Protein AF-A0A2W0APD6-F1 (afdb_monomer_lite)

pLDDT: mean 82.01, std 12.15, range [45.72, 97.19]

Structure (mmCIF, N/CA/C/O backbone):
data_AF-A0A2W0APD6-F1
#
_entry.id   AF-A0A2W0APD6-F1
#
loop_
_atom_site.group_PDB
_atom_site.id
_atom_site.type_symbol
_atom_site.label_atom_id
_atom_site.label_alt_id
_atom_site.label_comp_id
_atom_site.label_asym_id
_atom_site.label_entity_id
_atom_site.label_seq_id
_atom_site.pdbx_PDB_ins_code
_atom_site.Cartn_x
_atom_site.Cartn_y
_atom_site.Cartn_z
_atom_site.occupancy
_atom_site.B_iso_or_equiv
_atom_site.auth_seq_id
_atom_site.auth_comp_id
_atom_site.auth_asym_id
_atom_site.auth_atom_id
_atom_site.pdbx_PDB_model_num
ATOM 1 N N . PHE A 1 1 ? -23.152 -14.678 0.729 1.00 59.38 1 PHE A N 1
ATOM 2 C CA . PHE A 1 1 ? -22.778 -13.264 0.941 1.00 59.38 1 PHE A CA 1
ATOM 3 C C . PHE A 1 1 ? -21.322 -12.987 0.550 1.00 59.38 1 PHE A C 1
ATOM 5 O O . PHE A 1 1 ? -21.099 -12.217 -0.372 1.00 59.38 1 PHE A O 1
ATOM 12 N N . PHE A 1 2 ? -20.351 -13.708 1.124 1.00 63.94 2 PHE A N 1
ATOM 13 C CA . PHE A 1 2 ? -18.914 -13.594 0.811 1.00 63.94 2 PHE A CA 1
ATOM 14 C C . PHE A 1 2 ? -18.564 -13.634 -0.695 1.00 63.94 2 PHE A C 1
ATOM 16 O O . PHE A 1 2 ? -17.869 -12.752 -1.180 1.00 63.94 2 PHE A O 1
ATOM 23 N N . ARG A 1 3 ? -19.138 -14.571 -1.471 1.00 68.88 3 ARG A N 1
ATOM 24 C CA . ARG A 1 3 ? -18.939 -14.643 -2.939 1.00 68.88 3 ARG A CA 1
ATOM 25 C C . ARG A 1 3 ? -19.346 -13.361 -3.685 1.00 68.88 3 ARG A C 1
ATOM 27 O O . ARG A 1 3 ? -18.705 -13.019 -4.666 1.00 68.88 3 ARG A O 1
ATOM 34 N N . LYS A 1 4 ? -20.384 -12.646 -3.223 1.00 70.69 4 LYS A N 1
ATOM 35 C CA . LYS A 1 4 ? -20.839 -11.386 -3.843 1.00 70.69 4 LYS A CA 1
ATOM 36 C C . LYS A 1 4 ? -19.892 -10.227 -3.522 1.00 70.69 4 LYS A C 1
ATOM 38 O O . LYS A 1 4 ? -19.623 -9.421 -4.395 1.00 70.69 4 LYS A O 1
ATOM 43 N N . ILE A 1 5 ? -19.355 -10.185 -2.301 1.00 65.50 5 ILE A N 1
ATOM 44 C CA . ILE A 1 5 ? -18.350 -9.195 -1.884 1.00 65.50 5 ILE A CA 1
ATOM 45 C C . ILE A 1 5 ? -17.076 -9.357 -2.707 1.00 65.50 5 ILE A C 1
ATOM 47 O O . ILE A 1 5 ? -16.583 -8.381 -3.254 1.00 65.50 5 ILE A O 1
ATOM 51 N N . VAL A 1 6 ? -16.579 -10.592 -2.830 1.00 66.44 6 VAL A N 1
ATOM 52 C CA . VAL A 1 6 ? -15.399 -10.879 -3.654 1.00 66.44 6 VAL A CA 1
ATOM 53 C C . VAL A 1 6 ? -15.666 -10.479 -5.102 1.00 66.44 6 VAL A C 1
ATOM 55 O O . VAL A 1 6 ? -14.839 -9.801 -5.691 1.00 66.44 6 VAL A O 1
ATOM 58 N N . ALA A 1 7 ? -16.836 -10.815 -5.656 1.00 67.69 7 ALA A N 1
ATOM 59 C CA . ALA A 1 7 ? -17.190 -10.429 -7.020 1.00 67.69 7 ALA A CA 1
ATOM 60 C C . ALA A 1 7 ? -17.206 -8.903 -7.219 1.00 67.69 7 ALA A C 1
ATOM 62 O O . ALA A 1 7 ? -16.621 -8.431 -8.185 1.00 67.69 7 ALA A O 1
ATOM 63 N N . ILE A 1 8 ? -17.811 -8.138 -6.301 1.00 69.69 8 ILE A N 1
ATOM 64 C CA . ILE A 1 8 ? -17.872 -6.667 -6.374 1.00 69.69 8 ILE A CA 1
ATOM 65 C C . ILE A 1 8 ? -16.478 -6.050 -6.221 1.00 69.69 8 ILE A C 1
ATOM 67 O O . ILE A 1 8 ? -16.092 -5.237 -7.054 1.00 69.69 8 ILE A O 1
ATOM 71 N N . GLY A 1 9 ? -15.698 -6.500 -5.234 1.00 63.25 9 GLY A N 1
ATOM 72 C CA . GLY A 1 9 ? -14.322 -6.032 -5.027 1.00 63.25 9 GLY A CA 1
ATOM 73 C C . GLY A 1 9 ? -13.341 -6.458 -6.127 1.00 63.25 9 GLY A C 1
ATOM 74 O O . GLY A 1 9 ? -12.218 -5.981 -6.189 1.00 63.25 9 GLY A O 1
ATOM 75 N N . SER A 1 10 ? -13.751 -7.362 -7.024 1.00 66.38 10 SER A N 1
ATOM 76 C CA . SER A 1 10 ? -12.949 -7.766 -8.186 1.00 66.38 10 SER A CA 1
ATOM 77 C C . SER A 1 10 ? -13.263 -6.952 -9.442 1.00 66.38 10 SER A C 1
ATOM 79 O O . SER A 1 10 ? -12.532 -7.060 -10.426 1.00 66.38 10 SER A O 1
ATOM 81 N N . ILE A 1 11 ? -14.334 -6.145 -9.451 1.00 70.56 11 ILE A N 1
ATOM 82 C CA . ILE A 1 11 ? -14.745 -5.371 -10.637 1.00 70.56 11 ILE A CA 1
ATOM 83 C C . ILE A 1 11 ? -13.645 -4.381 -11.041 1.00 70.56 11 ILE A C 1
ATOM 85 O O . ILE A 1 11 ? -13.357 -4.237 -12.229 1.00 70.56 11 ILE A O 1
ATOM 89 N N . GLY A 1 12 ? -12.962 -3.774 -10.065 1.00 66.06 12 GLY A N 1
ATOM 90 C CA . GLY A 1 12 ? -11.827 -2.876 -10.305 1.00 66.06 12 GLY A CA 1
ATOM 91 C C . GLY A 1 12 ? -10.629 -3.543 -10.994 1.00 66.06 12 GLY A C 1
ATOM 92 O O . GLY A 1 12 ? -9.808 -2.858 -11.597 1.00 66.06 12 GLY A O 1
ATOM 93 N N . LEU A 1 13 ? -10.546 -4.878 -10.976 1.00 71.44 13 LEU A N 1
ATOM 94 C CA . LEU A 1 13 ? -9.465 -5.645 -11.605 1.00 71.44 13 LEU A CA 1
ATOM 95 C C . LEU A 1 13 ? -9.748 -5.977 -13.070 1.00 71.44 13 LEU A C 1
ATOM 97 O O . LEU A 1 13 ? -8.840 -6.411 -13.776 1.00 71.44 13 LEU A O 1
ATOM 101 N N . ILE A 1 14 ? -10.983 -5.790 -13.547 1.00 75.56 14 ILE A N 1
ATOM 102 C CA . ILE A 1 14 ? -11.373 -6.148 -14.917 1.00 75.56 14 ILE A CA 1
ATOM 103 C C . ILE A 1 14 ? -10.481 -5.455 -15.960 1.00 75.56 14 ILE A C 1
ATOM 105 O O . ILE A 1 14 ? -9.963 -6.160 -16.828 1.00 75.56 14 ILE A O 1
ATOM 109 N N . PRO A 1 15 ? -10.212 -4.133 -15.894 1.00 73.94 15 PRO A N 1
ATOM 110 C CA . PRO A 1 15 ? -9.332 -3.481 -16.863 1.00 73.94 15 PRO A CA 1
ATOM 111 C C . PRO A 1 15 ? -7.911 -4.054 -16.845 1.00 73.94 15 PRO A C 1
ATOM 113 O O . PRO A 1 15 ? -7.303 -4.228 -17.899 1.00 73.94 15 PRO A O 1
ATOM 116 N N . LEU A 1 16 ? -7.403 -4.398 -15.658 1.00 73.06 16 LEU A N 1
ATOM 117 C CA . LEU A 1 16 ? -6.073 -4.974 -15.480 1.00 73.06 16 LEU A CA 1
ATOM 118 C C . LEU A 1 16 ? -5.985 -6.385 -16.076 1.00 73.06 16 LEU A C 1
ATOM 120 O O . LEU A 1 16 ? -5.021 -6.703 -16.768 1.00 73.06 16 LEU A O 1
ATOM 124 N N . LEU A 1 17 ? -7.007 -7.214 -15.854 1.00 73.50 17 LEU A N 1
ATOM 125 C CA . LEU A 1 17 ? -7.100 -8.555 -16.431 1.00 73.50 17 LEU A CA 1
ATOM 126 C C . LEU A 1 17 ? -7.227 -8.497 -17.956 1.00 73.50 17 LEU A C 1
ATOM 128 O O . LEU A 1 17 ? -6.539 -9.234 -18.656 1.00 73.50 17 LEU A O 1
ATOM 132 N N . VAL A 1 18 ? -8.055 -7.590 -18.484 1.00 79.50 18 VAL A N 1
ATOM 133 C CA . VAL A 1 18 ? -8.178 -7.370 -19.934 1.00 79.50 18 VAL A CA 1
ATOM 134 C C . VAL A 1 18 ? -6.848 -6.912 -20.527 1.00 79.50 18 VAL A C 1
ATOM 136 O O . VAL A 1 18 ? -6.455 -7.407 -21.583 1.00 79.50 18 VAL A O 1
ATOM 139 N N . PHE A 1 19 ? -6.139 -6.005 -19.851 1.00 76.19 19 PHE A N 1
ATOM 140 C CA . PHE A 1 19 ? -4.814 -5.560 -20.269 1.00 76.19 19 PHE A CA 1
ATOM 141 C C . PHE A 1 19 ? -3.818 -6.722 -20.281 1.00 76.19 19 PHE A C 1
ATOM 143 O O . PHE A 1 19 ? -3.183 -6.958 -21.307 1.00 76.19 19 PHE A O 1
ATOM 150 N N . ALA A 1 20 ? -3.736 -7.499 -19.198 1.00 73.62 20 ALA A N 1
ATOM 151 C CA . ALA A 1 20 ? -2.853 -8.660 -19.105 1.00 73.62 20 ALA A CA 1
ATOM 152 C C . ALA A 1 20 ? -3.112 -9.667 -20.238 1.00 73.62 20 ALA A C 1
ATOM 154 O O . ALA A 1 20 ? -2.180 -10.075 -20.921 1.00 73.62 20 ALA A O 1
ATOM 155 N N . LEU A 1 21 ? -4.381 -9.986 -20.509 1.00 76.81 21 LEU A N 1
ATOM 156 C CA . LEU A 1 21 ? -4.775 -10.927 -21.564 1.00 76.81 21 LEU A CA 1
ATOM 157 C C . LEU A 1 21 ? -4.522 -10.408 -22.988 1.00 76.81 21 LEU A C 1
ATOM 159 O O . LEU A 1 21 ? -4.379 -11.209 -23.912 1.00 76.81 21 LEU A O 1
ATOM 163 N N . ARG A 1 22 ? -4.514 -9.085 -23.199 1.00 79.88 22 ARG A N 1
ATOM 164 C CA . ARG A 1 22 ? -4.320 -8.478 -24.529 1.00 79.88 22 ARG A CA 1
ATOM 165 C C . ARG A 1 22 ? -2.891 -8.029 -24.812 1.00 79.88 22 ARG A C 1
ATOM 167 O O . ARG A 1 22 ? -2.575 -7.779 -25.976 1.00 79.88 22 ARG A O 1
ATOM 174 N N . THR A 1 23 ? -2.049 -7.916 -23.790 1.00 73.81 23 THR A N 1
ATOM 175 C CA . THR A 1 23 ? -0.657 -7.489 -23.951 1.00 73.81 23 THR A CA 1
ATOM 176 C C . THR A 1 23 ? 0.111 -8.551 -24.736 1.00 73.81 23 THR A C 1
ATOM 178 O O . THR A 1 23 ? 0.194 -9.707 -24.322 1.00 73.81 23 THR A O 1
ATOM 181 N N . ARG A 1 24 ? 0.670 -8.167 -25.887 1.00 68.19 24 ARG A N 1
ATOM 182 C CA . ARG A 1 24 ? 1.538 -9.033 -26.702 1.00 68.19 24 ARG A CA 1
ATOM 183 C C . ARG A 1 24 ? 3.006 -8.800 -26.320 1.00 68.19 24 ARG A C 1
ATOM 185 O O . ARG A 1 24 ? 3.349 -7.722 -25.834 1.00 68.19 24 ARG A O 1
ATOM 192 N N . GLY A 1 25 ? 3.857 -9.811 -26.523 1.00 62.25 25 GLY A N 1
ATOM 193 C CA . GLY A 1 25 ? 5.293 -9.739 -26.204 1.00 62.25 25 GLY A CA 1
ATOM 194 C C . GLY A 1 25 ? 5.967 -8.501 -26.812 1.00 62.25 25 GLY A C 1
ATOM 195 O O . GLY A 1 25 ? 5.580 -8.074 -27.900 1.00 62.25 25 GLY A O 1
ATOM 196 N N . GLY A 1 26 ? 6.920 -7.896 -26.095 1.00 66.38 26 GLY A N 1
ATOM 197 C CA . GLY A 1 26 ? 7.585 -6.650 -26.497 1.00 66.38 26 GLY A CA 1
ATOM 198 C C . GLY A 1 26 ? 7.099 -5.395 -25.763 1.00 66.38 26 GLY A C 1
ATOM 199 O O . GLY A 1 26 ? 7.886 -4.499 -25.474 1.00 66.38 26 GLY A O 1
ATOM 200 N N . GLN A 1 27 ? 5.810 -5.307 -25.408 1.00 71.06 27 GLN A N 1
ATOM 201 C CA . GLN A 1 27 ? 5.236 -4.073 -24.830 1.00 71.06 27 GLN A CA 1
ATOM 202 C C . GLN A 1 27 ? 5.687 -3.774 -23.392 1.00 71.06 27 GLN A C 1
ATOM 204 O O . GLN A 1 27 ? 5.601 -2.630 -22.939 1.00 71.06 27 GLN A O 1
ATOM 209 N N . LEU A 1 28 ? 6.149 -4.793 -22.665 1.00 73.81 28 LEU A N 1
ATOM 210 C CA . LEU A 1 28 ? 6.582 -4.676 -21.273 1.00 73.81 28 LEU A CA 1
ATOM 211 C C . LEU A 1 28 ? 8.046 -5.093 -21.073 1.00 73.81 28 LEU A C 1
ATOM 213 O O . LEU A 1 28 ? 8.467 -5.276 -19.938 1.00 73.81 28 LEU A O 1
ATOM 217 N N . ASP A 1 29 ? 8.827 -5.216 -22.147 1.00 76.00 29 ASP A N 1
ATOM 218 C CA . ASP A 1 29 ? 10.225 -5.674 -22.072 1.00 76.00 29 ASP A CA 1
ATOM 219 C C . ASP A 1 29 ? 11.130 -4.674 -21.341 1.00 76.00 29 ASP A C 1
ATOM 221 O O . ASP A 1 29 ? 12.166 -5.036 -20.790 1.00 76.00 29 ASP A O 1
ATOM 225 N N . TRP A 1 30 ? 10.712 -3.410 -21.292 1.00 75.62 30 TRP A N 1
ATOM 226 C CA . TRP A 1 30 ? 11.374 -2.372 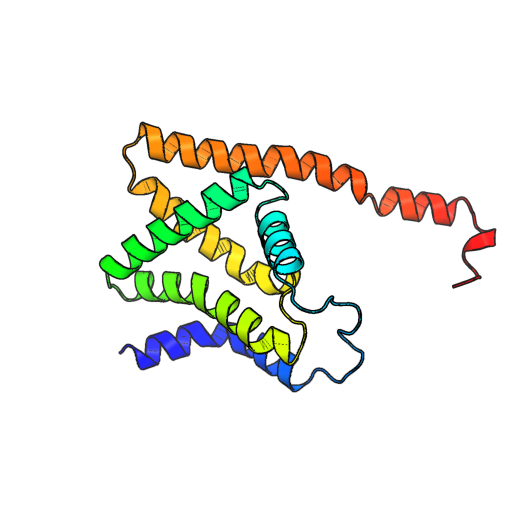-20.513 1.00 75.62 30 TRP A CA 1
ATOM 227 C C . TRP A 1 30 ? 11.155 -2.541 -18.996 1.00 75.62 30 TRP A C 1
ATOM 229 O O . TRP A 1 30 ? 11.876 -1.927 -18.209 1.00 75.62 30 TRP A O 1
ATOM 239 N N . VAL A 1 31 ? 10.174 -3.349 -18.563 1.00 77.75 31 VAL A N 1
ATOM 240 C CA . VAL A 1 31 ? 9.926 -3.614 -17.142 1.00 77.75 31 VAL A CA 1
ATOM 241 C C . VAL A 1 31 ? 10.905 -4.684 -16.649 1.00 77.75 31 VAL A C 1
ATOM 243 O O . VAL A 1 31 ? 10.918 -5.797 -17.182 1.00 77.75 31 VAL A O 1
ATOM 246 N N . PRO A 1 32 ? 11.695 -4.402 -15.599 1.00 79.00 32 PRO A N 1
ATOM 247 C CA . PRO A 1 32 ? 12.588 -5.388 -15.011 1.00 79.00 32 PRO A CA 1
ATOM 248 C C . PRO A 1 32 ? 11.838 -6.639 -14.547 1.00 79.00 32 PRO A C 1
ATOM 250 O O . PRO A 1 32 ? 10.709 -6.574 -14.054 1.00 79.00 32 PRO A O 1
ATOM 253 N N . LYS A 1 33 ? 12.504 -7.796 -14.625 1.00 82.19 33 LYS A N 1
ATOM 254 C CA . LYS A 1 33 ? 11.991 -9.020 -13.998 1.00 82.19 33 LYS A CA 1
ATOM 255 C C . LYS A 1 33 ? 11.782 -8.782 -12.503 1.00 82.19 33 LYS A C 1
ATOM 257 O O . LYS A 1 33 ? 12.610 -8.151 -11.844 1.00 82.19 33 LYS A O 1
ATOM 262 N N . LEU A 1 34 ? 10.701 -9.339 -11.960 1.00 84.06 34 LEU A N 1
ATOM 263 C CA . LEU A 1 34 ? 10.379 -9.199 -10.546 1.00 84.06 34 LEU A CA 1
ATOM 264 C C . LEU A 1 34 ? 11.455 -9.875 -9.682 1.00 84.06 34 LEU A C 1
ATOM 266 O O . LEU A 1 34 ? 11.510 -11.097 -9.561 1.00 84.06 34 LEU A O 1
ATOM 270 N N . THR A 1 35 ? 12.308 -9.063 -9.064 1.00 88.06 35 THR A N 1
ATOM 271 C CA . THR A 1 35 ? 13.278 -9.490 -8.050 1.00 88.06 35 THR A CA 1
ATOM 272 C C . THR A 1 35 ? 12.864 -8.953 -6.682 1.00 88.06 35 THR A C 1
ATOM 274 O O . THR A 1 35 ? 12.083 -8.007 -6.586 1.00 88.06 35 THR A O 1
ATOM 277 N N . ARG A 1 36 ? 13.402 -9.525 -5.595 1.00 88.50 36 ARG A N 1
ATOM 278 C CA . ARG A 1 36 ? 13.151 -9.013 -4.231 1.00 88.50 36 ARG A CA 1
ATOM 279 C C . ARG A 1 36 ? 13.570 -7.549 -4.085 1.00 88.50 36 ARG A C 1
ATOM 281 O O . ARG A 1 36 ? 12.873 -6.780 -3.437 1.00 88.50 36 ARG A O 1
ATOM 288 N N . HIS A 1 37 ? 14.693 -7.184 -4.703 1.00 88.25 37 HIS A N 1
ATOM 289 C CA . HIS A 1 37 ? 15.197 -5.817 -4.699 1.00 88.25 37 HIS A CA 1
ATOM 290 C C . HIS A 1 37 ? 14.234 -4.869 -5.420 1.00 88.25 37 HIS A C 1
ATOM 292 O O . HIS A 1 37 ? 13.815 -3.879 -4.833 1.00 88.25 37 HIS A O 1
ATOM 298 N N . TYR A 1 38 ? 13.794 -5.238 -6.627 1.00 87.44 38 TYR A N 1
ATOM 299 C CA . TYR A 1 38 ? 12.840 -4.443 -7.403 1.00 87.44 38 TYR A CA 1
ATOM 300 C C . TYR A 1 38 ? 11.478 -4.303 -6.706 1.00 87.44 38 TYR A C 1
ATOM 302 O O . TYR A 1 38 ? 10.874 -3.236 -6.700 1.00 87.44 38 TYR A O 1
ATOM 310 N N . LEU A 1 39 ? 11.007 -5.365 -6.046 1.00 89.50 39 LEU A N 1
ATOM 311 C CA . LEU A 1 39 ? 9.779 -5.324 -5.253 1.00 89.50 39 LEU A CA 1
ATOM 312 C C . LEU A 1 39 ? 9.888 -4.315 -4.101 1.00 89.50 39 LEU A C 1
ATOM 314 O O . LEU A 1 39 ? 8.977 -3.511 -3.908 1.00 89.50 39 LEU A O 1
ATOM 318 N N . LEU A 1 40 ? 10.997 -4.330 -3.354 1.00 89.69 40 LEU A N 1
ATOM 319 C CA . LEU A 1 40 ? 11.242 -3.351 -2.29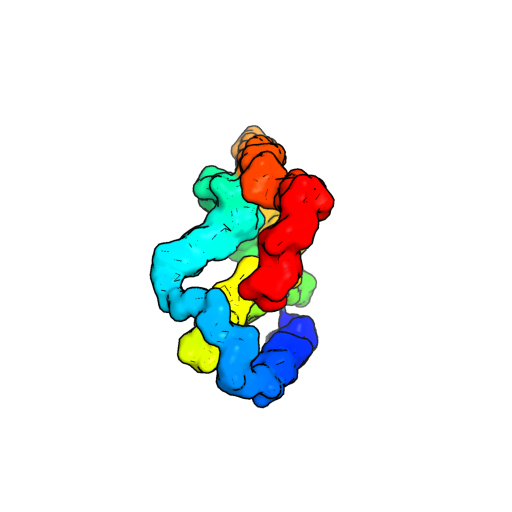2 1.00 89.69 40 LEU A CA 1
ATOM 320 C C . LEU A 1 40 ? 11.342 -1.932 -2.848 1.00 89.69 40 LEU A C 1
ATOM 322 O O . LEU A 1 40 ? 10.769 -1.019 -2.263 1.00 89.69 40 LEU A O 1
ATOM 326 N N . GLU A 1 41 ? 12.016 -1.755 -3.982 1.00 88.06 41 GLU A N 1
ATOM 327 C CA . GLU A 1 41 ? 12.137 -0.465 -4.653 1.00 88.06 41 GLU A CA 1
ATOM 328 C C . GLU A 1 41 ? 10.761 0.122 -4.992 1.00 88.06 41 GLU A C 1
ATOM 330 O O . GLU A 1 41 ? 10.483 1.268 -4.647 1.00 88.06 41 GLU A O 1
ATOM 335 N N . ILE A 1 42 ? 9.856 -0.677 -5.562 1.00 89.06 42 ILE A N 1
ATOM 336 C CA . ILE A 1 42 ? 8.489 -0.244 -5.885 1.00 89.06 42 ILE A CA 1
ATOM 337 C C . ILE A 1 42 ? 7.730 0.207 -4.637 1.00 89.06 42 ILE A C 1
ATOM 339 O O . ILE A 1 42 ? 7.075 1.249 -4.647 1.00 89.06 42 ILE A O 1
ATOM 343 N N . PHE A 1 43 ? 7.810 -0.557 -3.550 1.00 89.75 43 PHE A N 1
ATOM 344 C CA . PHE A 1 43 ? 7.137 -0.184 -2.309 1.00 89.75 43 PHE A CA 1
ATOM 345 C C . PHE A 1 43 ? 7.746 1.068 -1.673 1.00 89.75 43 PHE A C 1
ATOM 347 O O . PHE A 1 43 ? 7.011 1.917 -1.170 1.00 89.75 43 PHE A O 1
ATOM 354 N N . VAL A 1 44 ? 9.069 1.227 -1.743 1.00 88.69 44 VAL A N 1
ATOM 355 C CA . VAL A 1 44 ? 9.752 2.452 -1.314 1.00 88.69 44 VAL A CA 1
ATOM 356 C C . VAL A 1 44 ? 9.286 3.641 -2.157 1.00 88.69 44 VAL A C 1
ATOM 358 O O . VAL A 1 44 ? 8.973 4.679 -1.584 1.00 88.69 44 VAL A O 1
ATOM 361 N N . GLN A 1 45 ? 9.135 3.491 -3.475 1.00 87.31 45 GLN A N 1
ATOM 362 C CA . GLN A 1 45 ? 8.591 4.532 -4.357 1.00 87.31 45 GLN A CA 1
ATOM 363 C C . GLN A 1 45 ? 7.155 4.925 -3.980 1.00 87.31 45 GLN A C 1
ATOM 365 O O . GLN A 1 45 ? 6.856 6.113 -3.872 1.00 87.31 45 GLN A O 1
ATOM 370 N N . ILE A 1 46 ? 6.281 3.950 -3.703 1.00 87.00 46 ILE A N 1
ATOM 371 C CA . ILE A 1 46 ? 4.908 4.201 -3.219 1.00 87.00 46 ILE A CA 1
ATOM 372 C C . ILE A 1 46 ? 4.921 4.960 -1.889 1.00 87.00 46 ILE A C 1
ATOM 374 O O . ILE A 1 46 ? 4.089 5.834 -1.657 1.00 87.00 46 ILE A O 1
ATOM 378 N N . ALA A 1 47 ? 5.893 4.664 -1.030 1.00 87.44 47 ALA A N 1
ATOM 379 C CA . ALA A 1 47 ? 6.103 5.366 0.225 1.00 87.44 47 ALA A CA 1
ATOM 380 C C . ALA A 1 47 ? 6.811 6.730 0.070 1.00 87.44 47 ALA A C 1
ATOM 382 O O . ALA A 1 47 ? 7.305 7.284 1.052 1.00 87.44 47 ALA A O 1
ATOM 383 N N . GLY A 1 48 ? 6.896 7.268 -1.150 1.00 83.94 48 GLY A N 1
ATOM 384 C CA . GLY A 1 48 ? 7.571 8.531 -1.432 1.00 83.94 48 GLY A CA 1
ATOM 385 C C . GLY A 1 48 ? 9.084 8.440 -1.263 1.00 83.94 48 GLY A C 1
ATOM 386 O O . GLY A 1 48 ? 9.684 9.364 -0.750 1.00 83.94 48 GLY A O 1
ATOM 387 N N . TYR A 1 49 ? 9.705 7.321 -1.633 1.00 85.88 49 TYR A N 1
ATOM 388 C CA . TYR A 1 49 ? 11.142 7.034 -1.504 1.00 85.88 49 TYR A CA 1
ATOM 389 C C . TYR A 1 49 ? 11.702 7.038 -0.067 1.00 85.88 49 TYR A C 1
ATOM 391 O O . TYR A 1 49 ? 12.916 7.076 0.132 1.00 85.88 49 TYR A O 1
ATOM 399 N N . SER A 1 50 ? 10.842 6.949 0.952 1.00 87.31 50 SER A N 1
ATOM 400 C CA . SER A 1 50 ? 11.255 6.900 2.358 1.00 87.31 50 SER A CA 1
ATOM 401 C C . SER A 1 50 ? 11.053 5.502 2.960 1.00 87.31 50 SER A C 1
ATOM 403 O O . SER A 1 50 ? 9.911 5.060 3.111 1.00 87.31 50 SER A O 1
ATOM 405 N N . PRO A 1 51 ? 12.122 4.797 3.386 1.00 88.62 51 PRO A N 1
ATOM 406 C CA . PRO A 1 51 ? 11.996 3.514 4.083 1.00 88.62 51 PRO A CA 1
ATOM 407 C C . PRO A 1 51 ? 11.208 3.613 5.396 1.00 88.62 51 PRO A C 1
ATOM 409 O O . PRO A 1 51 ? 10.507 2.675 5.772 1.00 88.62 51 PRO A O 1
ATOM 412 N N . ILE A 1 52 ? 11.287 4.761 6.082 1.00 90.38 52 ILE A N 1
ATOM 413 C CA . ILE A 1 52 ? 10.521 5.026 7.308 1.00 90.38 52 ILE A CA 1
ATOM 414 C C . ILE A 1 52 ? 9.036 5.164 6.972 1.00 90.38 52 ILE A C 1
ATOM 416 O O . ILE A 1 52 ? 8.203 4.533 7.621 1.00 90.38 52 ILE A O 1
ATOM 420 N N . ALA A 1 53 ? 8.701 5.938 5.933 1.00 91.56 53 ALA A N 1
ATOM 421 C CA . ALA A 1 53 ? 7.323 6.037 5.464 1.00 91.56 53 ALA A CA 1
ATOM 422 C C . ALA A 1 53 ? 6.794 4.670 5.021 1.00 91.56 53 ALA A C 1
ATOM 424 O O . ALA A 1 53 ? 5.651 4.344 5.321 1.00 91.56 53 ALA A O 1
ATOM 425 N N . LEU A 1 54 ? 7.625 3.840 4.381 1.00 92.38 54 LEU A N 1
ATOM 426 C CA . LEU A 1 54 ? 7.239 2.489 3.983 1.00 92.38 54 LEU A CA 1
ATOM 427 C C . LEU A 1 54 ? 6.915 1.626 5.203 1.00 92.38 54 LEU A C 1
ATOM 429 O O . LEU A 1 54 ? 5.865 0.988 5.244 1.00 92.38 54 LEU A O 1
ATOM 433 N N . ALA A 1 55 ? 7.790 1.624 6.209 1.00 93.88 55 ALA A N 1
ATOM 434 C CA . ALA A 1 55 ? 7.567 0.871 7.436 1.00 93.88 55 ALA A CA 1
ATOM 435 C C . ALA A 1 55 ? 6.271 1.313 8.133 1.00 93.88 55 ALA A C 1
ATOM 437 O O . ALA A 1 55 ? 5.454 0.467 8.502 1.00 93.88 55 ALA A O 1
ATOM 438 N N . LEU A 1 56 ? 6.040 2.623 8.255 1.00 94.81 56 LEU A N 1
ATOM 439 C CA . LEU A 1 56 ? 4.820 3.178 8.846 1.00 94.81 56 LEU A CA 1
ATOM 440 C C . LEU A 1 56 ? 3.576 2.838 8.017 1.00 94.81 56 LEU A C 1
ATOM 442 O O . LEU A 1 56 ? 2.589 2.360 8.568 1.00 94.81 56 LEU A O 1
ATOM 446 N N . LEU A 1 57 ? 3.624 3.007 6.696 1.00 94.50 57 LEU A N 1
ATOM 447 C CA . LEU A 1 57 ? 2.506 2.695 5.809 1.00 94.50 57 LEU A CA 1
ATOM 448 C C . LEU A 1 57 ? 2.142 1.208 5.875 1.00 94.50 57 LEU A C 1
ATOM 450 O O . LEU A 1 57 ? 0.970 0.881 6.045 1.00 94.50 57 LEU A O 1
ATOM 454 N N . CYS A 1 58 ? 3.124 0.306 5.801 1.00 94.75 58 CYS A N 1
ATOM 455 C CA . CYS A 1 58 ? 2.898 -1.137 5.888 1.00 94.75 58 CYS A CA 1
ATOM 456 C C . CYS A 1 58 ? 2.346 -1.552 7.255 1.00 94.75 58 CYS A C 1
ATOM 458 O O . CYS A 1 58 ? 1.369 -2.298 7.321 1.00 94.75 58 CYS A O 1
ATOM 460 N N . THR A 1 59 ? 2.942 -1.065 8.346 1.00 95.44 59 THR A N 1
ATOM 461 C CA . THR A 1 59 ? 2.504 -1.412 9.709 1.00 95.44 59 THR A CA 1
ATOM 462 C C . THR A 1 59 ? 1.118 -0.858 10.010 1.00 95.44 59 THR A C 1
ATOM 464 O O . THR A 1 59 ? 0.247 -1.612 10.445 1.00 95.44 59 THR A O 1
ATOM 467 N N . GLY A 1 60 ? 0.870 0.416 9.702 1.00 96.19 60 GLY A N 1
ATOM 468 C CA . GLY A 1 60 ? -0.447 1.029 9.819 1.00 96.19 60 GLY A CA 1
ATOM 469 C C . GLY A 1 60 ? -1.487 0.275 8.995 1.00 96.19 60 GLY A C 1
ATOM 470 O O . GLY A 1 60 ? -2.531 -0.099 9.527 1.00 96.19 60 GLY A O 1
ATOM 471 N N . SER A 1 61 ? -1.206 0.010 7.713 1.00 96.56 61 SER A N 1
ATOM 472 C CA . SER A 1 61 ? -2.149 -0.682 6.820 1.00 96.56 61 SER A CA 1
ATOM 473 C C . SER A 1 61 ? -2.460 -2.089 7.318 1.00 96.56 61 SER A C 1
ATOM 475 O O . SER A 1 61 ? -3.620 -2.495 7.317 1.00 96.56 61 SER A O 1
ATOM 477 N N . ALA A 1 62 ? -1.456 -2.827 7.803 1.00 96.69 62 ALA A N 1
ATOM 478 C CA . ALA A 1 62 ? -1.643 -4.159 8.372 1.00 96.69 62 ALA A CA 1
ATOM 479 C C . ALA A 1 62 ? -2.513 -4.128 9.640 1.00 96.69 62 ALA A C 1
ATOM 481 O O . ALA A 1 62 ? -3.461 -4.909 9.756 1.00 96.69 62 ALA A O 1
ATOM 482 N N . LEU A 1 63 ? -2.245 -3.197 10.565 1.00 96.88 63 LEU A N 1
ATOM 483 C CA . LEU A 1 63 ? -3.050 -3.006 11.777 1.00 96.88 63 LEU A CA 1
ATOM 484 C C . LEU A 1 63 ? -4.490 -2.597 11.444 1.00 96.88 63 LEU A C 1
ATOM 486 O O . LEU A 1 63 ? -5.443 -3.120 12.032 1.00 96.88 63 LEU A O 1
ATOM 490 N N . GLY A 1 64 ? -4.667 -1.700 10.477 1.00 97.19 64 GLY A N 1
ATOM 491 C CA . GLY A 1 64 ? -5.981 -1.281 10.009 1.00 97.19 64 GLY A CA 1
ATOM 492 C C . GLY A 1 64 ? -6.742 -2.406 9.334 1.00 97.19 64 GLY A C 1
ATOM 493 O O . GLY A 1 64 ? -7.907 -2.622 9.659 1.00 97.19 64 GLY A O 1
ATOM 494 N N . CYS A 1 65 ? -6.081 -3.183 8.473 1.00 97.00 65 CYS A N 1
ATOM 495 C CA . CYS A 1 65 ? -6.676 -4.358 7.847 1.00 97.00 65 CYS A CA 1
ATOM 496 C C . CYS A 1 65 ? -7.118 -5.381 8.893 1.00 97.00 65 CYS A C 1
ATOM 498 O O . CYS A 1 65 ? -8.241 -5.874 8.822 1.00 97.00 65 CYS A O 1
ATOM 500 N N . LEU A 1 66 ? -6.286 -5.658 9.901 1.00 97.06 66 LEU A N 1
ATOM 501 C CA . LEU A 1 66 ? -6.639 -6.555 11.001 1.00 97.06 66 LEU A CA 1
ATOM 502 C C . LEU A 1 66 ? -7.852 -6.039 11.787 1.00 97.06 66 LEU A C 1
ATOM 504 O O . LEU A 1 66 ? -8.761 -6.808 12.103 1.00 97.06 66 LEU A O 1
ATOM 508 N N . THR A 1 67 ? -7.884 -4.740 12.081 1.00 96.50 67 THR A N 1
ATOM 509 C CA . THR A 1 67 ? -8.996 -4.103 12.799 1.00 96.50 67 THR A CA 1
ATOM 510 C C . THR A 1 67 ? -10.292 -4.188 11.991 1.00 96.50 67 THR A C 1
ATOM 512 O O . THR A 1 67 ? -11.312 -4.644 12.506 1.00 96.50 67 THR A O 1
ATOM 515 N N . LEU A 1 68 ? -10.259 -3.791 10.718 1.00 95.94 68 LEU A N 1
ATOM 516 C CA . LEU A 1 68 ? -11.408 -3.837 9.810 1.00 95.94 68 LEU A CA 1
ATOM 517 C C . LEU A 1 68 ? -11.897 -5.274 9.602 1.00 95.94 68 LEU A C 1
ATOM 519 O O . LEU A 1 68 ? -13.097 -5.540 9.657 1.00 95.94 68 LEU A O 1
ATOM 523 N N . TRP A 1 69 ? -10.976 -6.224 9.452 1.00 95.50 69 TRP A N 1
ATOM 524 C CA . TRP A 1 69 ? -11.325 -7.634 9.321 1.00 95.50 69 TRP A CA 1
ATOM 525 C C . TRP A 1 69 ? -12.058 -8.165 10.557 1.00 95.50 69 TRP A C 1
ATOM 527 O O . TRP A 1 69 ? -13.041 -8.895 10.421 1.00 95.50 69 TRP A O 1
ATOM 537 N N . ARG A 1 70 ? -11.624 -7.759 11.759 1.00 94.94 70 ARG A N 1
ATOM 538 C CA . ARG A 1 70 ? -12.281 -8.108 13.030 1.00 94.94 70 ARG A CA 1
ATOM 539 C C . ARG A 1 70 ? -13.648 -7.444 13.205 1.00 94.94 70 ARG A C 1
ATOM 541 O O . ARG A 1 70 ? -14.528 -8.085 13.768 1.00 94.94 70 ARG A O 1
ATOM 548 N N . ARG A 1 71 ? -13.849 -6.211 12.714 1.00 94.12 71 ARG A N 1
ATOM 549 C CA . ARG A 1 71 ? -15.178 -5.556 12.701 1.00 94.12 71 ARG A CA 1
ATOM 550 C C . ARG A 1 71 ? -16.194 -6.370 11.903 1.00 94.12 71 ARG A C 1
ATOM 552 O O . ARG A 1 71 ? -17.345 -6.488 12.304 1.00 94.12 71 ARG A O 1
ATOM 559 N N . GLY A 1 72 ? -15.749 -6.970 10.799 1.00 90.00 72 GLY A N 1
ATOM 560 C CA . GLY A 1 72 ? -16.478 -8.025 10.101 1.00 90.00 72 GLY A CA 1
ATOM 561 C C . GLY A 1 72 ? -17.679 -7.569 9.269 1.00 90.00 72 GLY A C 1
ATOM 5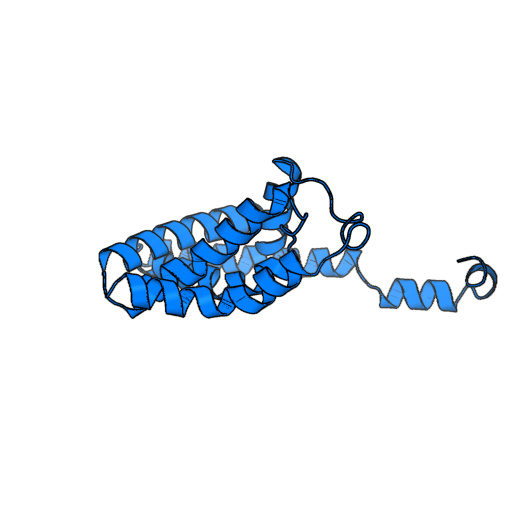62 O O . GLY A 1 72 ? -18.267 -8.421 8.591 1.00 90.00 72 GLY A O 1
ATOM 563 N N . ASP A 1 73 ? -18.015 -6.277 9.266 1.00 93.56 73 ASP A N 1
ATOM 564 C CA . ASP A 1 73 ? -19.055 -5.708 8.413 1.00 93.56 73 ASP A CA 1
ATOM 565 C C . ASP A 1 73 ? -18.645 -5.692 6.929 1.00 93.56 73 ASP A C 1
ATOM 567 O O . ASP A 1 73 ? -17.490 -5.909 6.550 1.00 93.56 73 ASP A O 1
ATOM 571 N N . VAL A 1 74 ? -19.636 -5.485 6.062 1.00 90.12 74 VAL A N 1
ATOM 572 C CA . VAL A 1 74 ? -19.483 -5.566 4.602 1.00 90.12 74 VAL A CA 1
ATOM 573 C C . VAL A 1 74 ? -18.472 -4.551 4.089 1.00 90.12 74 VAL A C 1
ATOM 575 O O . VAL A 1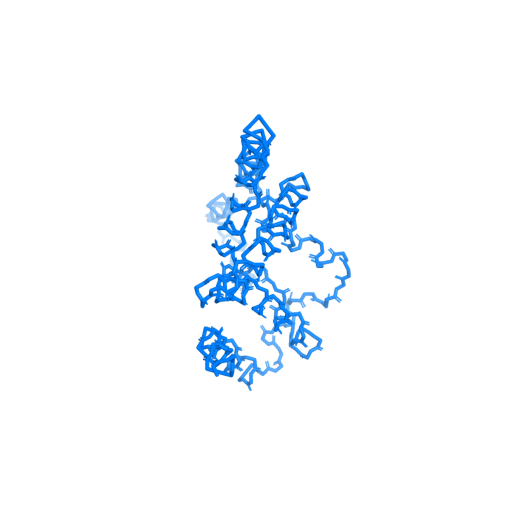 74 ? -17.624 -4.895 3.267 1.00 90.12 74 VAL A O 1
ATOM 578 N N . LEU A 1 75 ? -18.567 -3.312 4.573 1.00 90.62 75 LEU A N 1
ATOM 579 C CA . LEU A 1 75 ? -17.754 -2.200 4.104 1.00 90.62 75 LEU A CA 1
ATOM 580 C C . LEU A 1 75 ? -16.309 -2.381 4.564 1.00 90.62 75 LEU A C 1
ATOM 582 O O . LEU A 1 75 ? -15.390 -2.232 3.762 1.00 90.62 75 LEU A O 1
ATOM 586 N N . ALA A 1 76 ? -16.105 -2.797 5.814 1.00 93.00 76 ALA A N 1
ATOM 587 C CA . ALA A 1 76 ? -14.784 -3.116 6.335 1.00 93.00 76 ALA A CA 1
ATOM 588 C C . ALA A 1 76 ? -14.113 -4.256 5.553 1.00 93.00 76 ALA A C 1
ATOM 590 O O . ALA A 1 76 ? -12.938 -4.151 5.202 1.00 93.00 76 ALA A O 1
ATOM 591 N N . ARG A 1 77 ? -14.855 -5.319 5.211 1.00 91.56 77 ARG A N 1
ATOM 592 C CA . ARG A 1 77 ? -14.329 -6.407 4.367 1.00 91.56 77 ARG A CA 1
ATOM 593 C C . ARG A 1 77 ? -14.001 -5.936 2.953 1.00 91.56 77 ARG A C 1
ATOM 595 O O . ARG A 1 77 ? -12.971 -6.346 2.430 1.00 91.56 77 ARG A O 1
ATOM 602 N N . LEU A 1 78 ? -14.845 -5.096 2.349 1.00 90.38 78 LEU A N 1
ATOM 603 C CA . LEU A 1 78 ? -14.574 -4.516 1.031 1.00 90.38 78 LEU A CA 1
ATOM 604 C C . LEU A 1 78 ? -13.290 -3.684 1.054 1.00 90.38 78 LEU A C 1
ATOM 606 O O . LEU A 1 78 ? -12.425 -3.923 0.225 1.00 90.38 78 LEU A O 1
ATOM 610 N N . LEU A 1 79 ? -13.112 -2.803 2.042 1.00 91.19 79 LEU A N 1
ATOM 611 C CA . LEU A 1 79 ? -11.891 -2.000 2.178 1.00 91.19 79 LEU A CA 1
ATOM 612 C C . LEU A 1 79 ? -10.632 -2.866 2.294 1.00 91.19 79 LEU A C 1
ATOM 614 O O . LEU A 1 79 ? -9.644 -2.595 1.623 1.00 91.19 79 LEU A O 1
ATOM 618 N N . VAL A 1 80 ? -10.668 -3.935 3.097 1.00 93.38 80 VAL A N 1
ATOM 619 C CA . VAL A 1 80 ? -9.527 -4.862 3.215 1.00 93.38 80 VAL A CA 1
ATOM 620 C C . VAL A 1 80 ? -9.237 -5.564 1.888 1.00 93.38 80 VAL A C 1
ATOM 622 O O . VAL A 1 80 ? -8.076 -5.708 1.507 1.00 93.38 80 VAL A O 1
ATOM 625 N N . LEU A 1 81 ? -10.277 -6.003 1.179 1.00 91.06 81 LEU A N 1
ATOM 626 C CA . LEU A 1 81 ? -10.116 -6.669 -0.111 1.00 91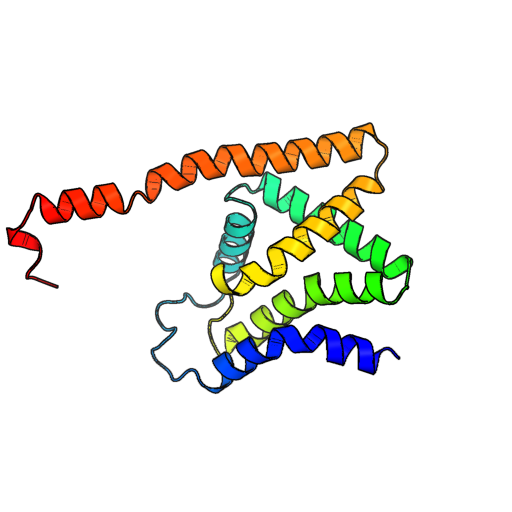.06 81 LEU A CA 1
ATOM 627 C C . LEU A 1 81 ? -9.566 -5.710 -1.174 1.00 91.06 81 LEU A C 1
ATOM 629 O O . LEU A 1 81 ? -8.646 -6.096 -1.885 1.00 91.06 81 LEU A O 1
ATOM 633 N N . GLU A 1 82 ? -10.041 -4.469 -1.236 1.00 88.88 82 GLU A N 1
ATOM 634 C CA . GLU A 1 82 ? -9.526 -3.451 -2.164 1.00 88.88 82 GLU A CA 1
ATOM 635 C C . GLU A 1 82 ? -8.072 -3.056 -1.854 1.00 88.88 82 GLU A C 1
ATOM 637 O O . GLU A 1 82 ? -7.296 -2.782 -2.767 1.00 88.88 82 GLU A O 1
ATOM 642 N N . THR A 1 83 ? -7.647 -3.096 -0.586 1.00 90.88 83 THR A N 1
ATOM 643 C CA . THR A 1 83 ? -6.232 -2.893 -0.232 1.00 90.88 83 THR A CA 1
ATOM 644 C C . THR A 1 83 ? -5.351 -4.059 -0.690 1.00 90.88 83 THR A C 1
ATOM 646 O O . THR A 1 83 ? -4.248 -3.850 -1.192 1.00 90.88 83 THR A O 1
ATOM 649 N N . VAL A 1 84 ? -5.800 -5.301 -0.488 1.00 91.06 84 VAL A N 1
ATOM 650 C CA . VAL A 1 84 ? -4.936 -6.488 -0.606 1.00 91.06 84 VAL A CA 1
ATOM 651 C C . VAL A 1 84 ? -5.006 -7.134 -1.990 1.00 91.06 84 VAL A C 1
ATOM 653 O O . VAL A 1 84 ? -3.976 -7.513 -2.550 1.00 91.06 84 VAL A O 1
ATOM 656 N N . VAL A 1 85 ? -6.204 -7.284 -2.556 1.00 88.38 85 VAL A N 1
ATOM 657 C CA . VAL A 1 85 ? -6.423 -8.077 -3.773 1.00 88.38 85 VAL A CA 1
ATOM 658 C C . VAL A 1 85 ? -5.699 -7.487 -4.988 1.00 88.38 85 VAL A C 1
ATOM 660 O O . VAL A 1 85 ? -5.007 -8.263 -5.646 1.00 88.38 85 VAL A O 1
ATOM 663 N N . PRO A 1 86 ? -5.747 -6.173 -5.289 1.00 86.50 86 PRO A N 1
ATOM 664 C CA . PRO A 1 86 ? -5.004 -5.619 -6.423 1.00 86.50 86 PRO A CA 1
ATOM 665 C C . PRO A 1 86 ? -3.500 -5.885 -6.337 1.00 86.50 86 PRO A C 1
ATOM 667 O O . PRO A 1 86 ? -2.888 -6.281 -7.328 1.00 86.50 86 PRO A O 1
ATOM 670 N N . ILE A 1 87 ? -2.915 -5.754 -5.141 1.00 89.69 87 ILE A N 1
ATOM 671 C CA . ILE A 1 87 ? -1.490 -6.019 -4.903 1.00 89.69 87 ILE A CA 1
ATOM 672 C C . ILE A 1 87 ? -1.178 -7.497 -5.157 1.00 89.69 87 ILE A C 1
ATOM 674 O O . ILE A 1 87 ? -0.231 -7.808 -5.880 1.00 89.69 87 ILE A O 1
ATOM 678 N N . LEU A 1 88 ? -1.981 -8.413 -4.605 1.00 89.31 88 LEU A N 1
ATOM 679 C CA . LEU A 1 88 ? -1.779 -9.854 -4.786 1.00 89.31 88 LEU A CA 1
ATOM 680 C C . LEU A 1 88 ? -1.978 -10.298 -6.237 1.00 89.31 88 LEU A C 1
ATOM 682 O O . LEU A 1 88 ? -1.218 -11.131 -6.721 1.00 89.31 88 LEU A O 1
ATOM 686 N N . VAL A 1 89 ? -2.965 -9.743 -6.939 1.00 85.62 89 VAL A N 1
ATOM 687 C CA . VAL A 1 89 ? -3.236 -10.060 -8.348 1.00 85.62 89 VAL A CA 1
ATOM 688 C C . VAL A 1 89 ? -2.097 -9.573 -9.232 1.00 85.62 89 VAL A C 1
ATOM 690 O O . VAL A 1 89 ? -1.584 -10.348 -10.035 1.00 85.62 89 VAL A O 1
ATOM 693 N N . LEU A 1 90 ? -1.629 -8.336 -9.042 1.00 86.69 90 LEU A N 1
ATOM 694 C CA . LEU A 1 90 ? -0.459 -7.825 -9.758 1.00 86.69 90 LEU A CA 1
ATOM 695 C C . LEU A 1 90 ? 0.779 -8.683 -9.487 1.00 86.69 90 LEU A C 1
ATOM 697 O O . LEU A 1 90 ? 1.517 -9.005 -10.417 1.00 86.69 90 LEU A O 1
ATOM 701 N N . LEU A 1 91 ? 0.992 -9.082 -8.230 1.00 87.69 91 LEU A N 1
ATOM 702 C CA . LEU A 1 91 ? 2.121 -9.923 -7.841 1.00 87.69 91 LEU A CA 1
ATOM 703 C C . LEU A 1 91 ? 2.038 -11.313 -8.488 1.00 87.69 91 LEU A C 1
ATOM 705 O O . LEU A 1 91 ? 3.047 -11.813 -8.978 1.00 87.69 91 LEU A O 1
ATOM 709 N N . ALA A 1 92 ? 0.845 -11.909 -8.529 1.00 86.19 92 ALA A N 1
ATOM 710 C CA . ALA A 1 92 ? 0.597 -13.223 -9.118 1.00 86.19 92 ALA A CA 1
ATOM 711 C C . ALA A 1 92 ? 0.692 -13.220 -10.652 1.00 86.19 92 ALA A C 1
ATOM 713 O O . ALA A 1 92 ? 1.135 -14.207 -11.235 1.00 86.19 92 ALA A O 1
ATOM 714 N N . CYS A 1 93 ? 0.307 -12.124 -11.310 1.00 82.94 93 CYS A N 1
ATOM 715 C CA . CYS A 1 93 ? 0.430 -11.977 -12.761 1.00 82.94 93 CYS A CA 1
ATOM 716 C C . CYS A 1 93 ? 1.858 -11.615 -13.206 1.00 82.94 93 CYS A C 1
ATOM 718 O O . CYS A 1 93 ? 2.231 -11.936 -14.335 1.00 82.94 93 CYS A O 1
ATOM 720 N N . SER A 1 94 ? 2.656 -10.998 -12.324 1.00 84.00 94 SER A N 1
ATOM 721 C CA . SER A 1 94 ? 4.014 -10.505 -12.607 1.00 84.00 94 SER A CA 1
ATOM 722 C C . SER A 1 94 ? 4.980 -11.520 -13.254 1.00 84.00 94 SER A C 1
ATOM 724 O O . SER A 1 94 ? 5.743 -11.127 -14.138 1.00 84.00 94 SER A O 1
ATOM 726 N N . PRO A 1 95 ? 4.973 -12.821 -12.884 1.00 81.69 95 PRO A N 1
ATOM 727 C CA . PRO A 1 95 ? 5.836 -13.822 -13.514 1.00 81.69 95 PRO A CA 1
ATOM 728 C C . PRO A 1 95 ? 5.513 -14.090 -14.990 1.00 81.69 95 PRO A C 1
ATOM 730 O O . PRO A 1 95 ? 6.390 -14.537 -15.723 1.00 81.69 95 PRO A O 1
ATOM 733 N N . ILE A 1 96 ? 4.266 -13.852 -15.412 1.00 81.00 96 ILE A N 1
ATOM 734 C CA . ILE A 1 96 ? 3.788 -14.093 -16.784 1.00 81.00 96 ILE A CA 1
ATOM 735 C C . ILE A 1 96 ? 3.896 -12.806 -17.606 1.00 81.00 96 ILE A C 1
ATOM 737 O O . ILE A 1 96 ? 4.405 -12.810 -18.724 1.00 81.00 96 ILE A O 1
ATOM 741 N N . HIS A 1 97 ? 3.444 -11.696 -17.026 1.00 78.44 97 HIS A N 1
ATOM 742 C CA . HIS A 1 97 ? 3.527 -10.361 -17.601 1.00 78.44 97 HIS A CA 1
ATOM 743 C C . HIS A 1 97 ? 4.108 -9.436 -16.538 1.00 78.44 97 HIS A C 1
ATOM 745 O O . HIS A 1 97 ? 3.512 -9.369 -15.464 1.00 78.44 97 HIS A O 1
ATOM 751 N N . PRO A 1 98 ? 5.201 -8.696 -16.793 1.00 80.00 98 PRO A N 1
ATOM 752 C CA . PRO A 1 98 ? 5.822 -7.851 -15.779 1.00 80.00 98 PRO A CA 1
ATOM 753 C C . PRO A 1 98 ? 4.957 -6.601 -15.530 1.00 80.00 98 PRO A C 1
ATOM 755 O O . PRO A 1 98 ? 5.157 -5.518 -16.074 1.00 80.00 98 PRO A O 1
ATOM 758 N N . LEU A 1 99 ? 3.919 -6.804 -14.720 1.00 82.62 99 LEU A N 1
ATOM 759 C CA . LEU A 1 99 ? 2.866 -5.846 -14.385 1.00 82.62 99 LEU A CA 1
ATOM 760 C C . LEU A 1 99 ? 3.054 -5.263 -12.984 1.00 82.62 99 LEU A C 1
ATOM 762 O O . LEU A 1 99 ? 2.340 -4.347 -12.592 1.00 82.62 99 LEU A O 1
ATOM 766 N N . PHE A 1 100 ? 4.000 -5.766 -12.196 1.00 86.12 100 PHE A N 1
ATOM 767 C CA . PHE A 1 100 ? 4.252 -5.211 -10.874 1.00 86.12 100 PHE A CA 1
ATOM 768 C C . PHE A 1 100 ? 5.133 -3.967 -11.005 1.00 86.12 100 PHE A C 1
ATOM 770 O O . PHE A 1 100 ? 6.353 -4.055 -10.942 1.00 86.12 100 PHE A O 1
ATOM 777 N N . VAL A 1 101 ? 4.502 -2.818 -11.255 1.00 85.81 101 VAL A N 1
ATOM 778 C CA . VAL A 1 101 ? 5.146 -1.504 -11.414 1.00 85.81 101 VAL A CA 1
ATOM 779 C C . VAL A 1 101 ? 4.337 -0.418 -10.696 1.00 85.81 101 VAL A C 1
ATOM 781 O O . VAL A 1 101 ? 3.115 -0.558 -10.572 1.00 85.81 101 VAL A O 1
ATOM 784 N N . PRO A 1 102 ? 4.961 0.703 -10.286 1.00 84.31 102 PRO A N 1
ATOM 785 C CA . PRO A 1 102 ? 4.317 1.713 -9.441 1.00 84.31 102 PRO A CA 1
ATOM 786 C C . PRO A 1 102 ? 3.000 2.245 -10.010 1.00 84.31 102 PRO A C 1
ATOM 788 O O . PRO A 1 102 ? 2.001 2.329 -9.303 1.00 84.31 102 PRO A O 1
ATOM 791 N N . ARG A 1 103 ? 2.952 2.529 -11.318 1.00 81.88 103 ARG A N 1
ATOM 792 C CA . ARG A 1 103 ? 1.753 3.094 -11.957 1.00 81.88 103 ARG A CA 1
ATOM 793 C C . ARG A 1 103 ? 0.520 2.185 -11.910 1.00 81.88 103 ARG A C 1
ATOM 795 O O . ARG A 1 103 ? -0.593 2.693 -11.896 1.00 81.88 103 ARG A O 1
ATOM 802 N N . PHE A 1 104 ? 0.698 0.863 -11.878 1.00 83.69 104 PHE A N 1
ATOM 803 C CA . PHE A 1 104 ? -0.425 -0.074 -11.768 1.00 83.69 104 PHE A CA 1
ATOM 804 C C . PHE A 1 104 ? -0.857 -0.273 -10.310 1.00 83.69 104 PHE A C 1
ATOM 806 O O . PHE A 1 104 ? -1.977 -0.707 -10.059 1.00 83.69 104 PHE A O 1
ATOM 813 N N . LEU A 1 105 ? -0.016 0.126 -9.351 1.00 85.75 105 LEU A N 1
ATOM 814 C CA . LEU A 1 105 ? -0.318 0.118 -7.919 1.00 85.75 105 LEU A CA 1
ATOM 815 C C . LEU A 1 105 ? -0.974 1.419 -7.428 1.00 85.75 105 LEU A C 1
ATOM 817 O O . LEU A 1 105 ? -1.440 1.450 -6.293 1.00 85.75 105 LEU A O 1
ATOM 821 N N . ILE A 1 106 ? -1.085 2.461 -8.267 1.00 83.88 106 ILE A N 1
ATOM 822 C CA . ILE A 1 106 ? -1.728 3.742 -7.906 1.00 83.88 106 ILE A CA 1
ATOM 823 C C . ILE A 1 106 ? -3.148 3.532 -7.364 1.00 83.88 106 ILE A C 1
ATOM 825 O O . ILE A 1 106 ? -3.542 4.184 -6.401 1.00 83.88 106 ILE A O 1
ATOM 829 N N . PHE A 1 107 ? -3.893 2.576 -7.923 1.00 81.44 107 PHE A N 1
ATOM 830 C CA . PHE A 1 107 ? -5.247 2.251 -7.468 1.00 81.44 107 PHE A CA 1
ATOM 831 C C . PHE A 1 107 ? -5.296 1.729 -6.025 1.00 81.44 107 PHE A C 1
ATOM 833 O O . PHE A 1 107 ? -6.297 1.936 -5.347 1.00 81.44 107 PHE A O 1
ATOM 840 N N . ALA A 1 108 ? -4.225 1.096 -5.534 1.00 86.12 108 ALA A N 1
ATOM 841 C CA . ALA A 1 108 ? -4.150 0.563 -4.173 1.00 86.12 108 ALA A CA 1
ATOM 842 C C . ALA A 1 108 ? -3.753 1.626 -3.132 1.00 86.12 108 ALA A C 1
ATOM 844 O O . ALA A 1 108 ? -4.050 1.463 -1.949 1.00 86.12 108 ALA A O 1
ATOM 845 N N . ILE A 1 109 ? -3.113 2.725 -3.553 1.00 88.12 109 ILE A N 1
ATOM 846 C CA . ILE A 1 109 ? -2.636 3.799 -2.666 1.00 88.12 109 ILE A CA 1
ATOM 847 C C . ILE A 1 109 ? -3.741 4.367 -1.760 1.00 88.12 109 ILE A C 1
ATOM 849 O O . ILE A 1 109 ? -3.526 4.381 -0.548 1.00 88.12 109 ILE A O 1
ATOM 853 N N . PRO A 1 110 ? -4.923 4.797 -2.255 1.00 90.00 110 PRO A N 1
ATOM 854 C CA . PRO A 1 110 ? -5.946 5.368 -1.377 1.00 90.00 110 PRO A CA 1
ATOM 855 C C . PRO A 1 110 ? -6.419 4.374 -0.308 1.00 90.00 110 PRO A C 1
ATOM 857 O O . PRO A 1 110 ? -6.612 4.753 0.846 1.00 90.00 110 PRO A O 1
ATOM 860 N N . PHE A 1 111 ? -6.548 3.092 -0.653 1.00 92.56 111 PHE A N 1
ATOM 861 C CA . PHE A 1 111 ? -6.962 2.054 0.290 1.00 92.56 111 PHE A CA 1
ATOM 862 C C . PHE A 1 111 ? -5.861 1.726 1.309 1.00 92.56 111 PHE A C 1
ATOM 864 O O . PHE A 1 111 ? -6.148 1.581 2.501 1.00 92.56 111 PHE A O 1
ATOM 871 N N . LEU A 1 112 ? -4.592 1.706 0.891 1.00 93.25 112 LEU A N 1
ATOM 872 C CA . LEU A 1 112 ? -3.446 1.633 1.804 1.00 93.25 112 LEU A CA 1
ATOM 873 C C . LEU A 1 112 ? -3.458 2.806 2.793 1.00 93.25 112 LEU A C 1
ATOM 875 O O . LEU A 1 112 ? -3.393 2.590 3.998 1.00 93.25 112 LEU A O 1
ATOM 879 N N . SER A 1 113 ? -3.645 4.040 2.323 1.00 92.81 113 SER A N 1
ATOM 880 C CA . SER A 1 113 ? -3.713 5.217 3.198 1.00 92.81 113 SER A CA 1
ATOM 881 C C . SER A 1 113 ? -4.885 5.154 4.182 1.00 92.81 113 SER A C 1
ATOM 883 O O . SER A 1 113 ? -4.694 5.391 5.375 1.00 92.81 113 SER A O 1
ATOM 885 N N . ILE A 1 114 ? -6.087 4.791 3.719 1.00 94.38 114 ILE A N 1
ATOM 886 C CA . ILE A 1 114 ? -7.271 4.655 4.583 1.00 94.38 114 ILE A CA 1
ATOM 887 C C . ILE A 1 114 ? -7.033 3.581 5.645 1.00 94.38 114 ILE A C 1
ATOM 889 O O . ILE A 1 114 ? -7.261 3.822 6.832 1.00 94.38 114 ILE A O 1
ATOM 893 N N . THR A 1 115 ? -6.549 2.403 5.247 1.00 96.19 115 THR A N 1
ATOM 894 C CA . THR A 1 115 ? -6.257 1.330 6.205 1.00 96.19 115 THR A CA 1
ATOM 895 C C . THR A 1 115 ? -5.145 1.729 7.173 1.00 96.19 115 THR A C 1
ATOM 897 O O . THR A 1 115 ? -5.275 1.459 8.363 1.00 96.19 115 THR A O 1
ATOM 900 N N . ALA A 1 116 ? -4.121 2.465 6.738 1.00 95.62 116 ALA A N 1
ATOM 901 C CA . ALA A 1 116 ? -3.088 2.984 7.629 1.00 95.62 116 ALA A CA 1
ATOM 902 C C . ALA A 1 116 ? -3.633 3.930 8.702 1.00 95.62 116 ALA A C 1
ATOM 904 O O . ALA A 1 116 ? -3.334 3.752 9.885 1.00 95.62 116 ALA A O 1
ATOM 905 N N . ILE A 1 117 ? -4.493 4.872 8.311 1.00 94.31 117 ILE A N 1
ATOM 906 C CA . ILE A 1 117 ? -5.165 5.784 9.245 1.00 94.31 117 ILE A CA 1
ATOM 907 C C . ILE A 1 117 ? -6.009 4.994 10.246 1.00 94.31 117 ILE A C 1
ATOM 909 O O . ILE A 1 117 ? -5.932 5.256 11.445 1.00 94.31 117 ILE A O 1
ATOM 913 N N . VAL A 1 118 ? -6.769 3.995 9.784 1.00 95.56 118 VAL A N 1
ATOM 914 C CA . VAL A 1 118 ? -7.538 3.123 10.683 1.00 95.56 118 VAL A CA 1
ATOM 915 C C . VAL A 1 118 ? -6.608 2.403 11.661 1.00 95.56 118 VAL A C 1
ATOM 917 O O . VAL A 1 118 ? -6.917 2.348 12.847 1.00 95.56 118 VAL A O 1
ATOM 920 N N . GLY A 1 119 ? -5.465 1.885 11.211 1.00 95.50 119 GLY A N 1
ATOM 921 C CA . GLY A 1 119 ? -4.487 1.237 12.086 1.00 95.50 119 GLY A CA 1
ATOM 922 C C . GLY A 1 119 ? -3.972 2.166 13.183 1.00 95.50 119 GLY A C 1
ATOM 923 O O . GLY A 1 119 ? -4.028 1.816 14.362 1.00 95.50 119 GLY A O 1
ATOM 924 N N . PHE A 1 120 ? -3.542 3.373 12.815 1.00 95.38 120 PHE A N 1
ATOM 925 C CA . PHE A 1 120 ? -3.022 4.354 13.770 1.00 95.38 120 PHE A CA 1
ATOM 926 C C . PHE A 1 120 ? -4.092 4.914 14.707 1.00 95.38 120 PHE A C 1
ATOM 928 O O . PHE A 1 120 ? -3.802 5.159 15.875 1.00 95.38 120 PHE A O 1
ATOM 935 N N . ALA A 1 121 ? -5.333 5.055 14.243 1.00 93.69 121 ALA A N 1
ATOM 936 C CA . ALA A 1 121 ? -6.446 5.524 15.065 1.00 93.69 121 ALA A CA 1
ATOM 937 C C . ALA A 1 121 ? -6.828 4.550 16.196 1.00 93.69 121 ALA A C 1
ATOM 939 O O . ALA A 1 121 ? -7.496 4.955 17.142 1.00 93.69 121 ALA A O 1
ATOM 940 N N . ASN A 1 122 ? -6.415 3.278 16.117 1.00 91.50 122 ASN A N 1
ATOM 941 C CA . ASN A 1 122 ? -6.619 2.297 17.192 1.00 91.50 122 ASN A CA 1
ATOM 942 C C . ASN A 1 122 ? -5.458 2.246 18.198 1.00 91.50 122 ASN A C 1
ATOM 944 O O . ASN A 1 122 ? -5.515 1.477 19.159 1.00 91.50 122 ASN A O 1
ATOM 948 N N . LEU A 1 123 ? -4.403 3.038 17.994 1.00 90.75 123 LEU A N 1
ATOM 949 C CA . LEU A 1 123 ? -3.337 3.207 18.977 1.00 90.75 123 LEU A CA 1
ATOM 950 C C . LEU A 1 123 ? -3.750 4.252 20.026 1.00 90.75 123 LEU A C 1
ATOM 952 O O . LEU A 1 123 ? -4.583 5.116 19.742 1.00 90.75 123 LEU A O 1
ATOM 956 N N . PRO A 1 124 ? -3.151 4.241 21.232 1.00 91.12 124 PRO A N 1
ATOM 957 C CA . PRO A 1 124 ? -3.328 5.339 22.172 1.00 91.12 124 PRO A CA 1
ATOM 958 C C . PRO A 1 124 ? -2.951 6.671 21.512 1.00 91.12 124 PRO A C 1
ATOM 960 O O . PRO A 1 124 ? -1.968 6.733 20.770 1.00 91.12 124 PRO A O 1
ATOM 963 N N . ILE A 1 125 ? -3.706 7.732 21.818 1.00 88.44 125 ILE A N 1
ATOM 964 C CA . ILE A 1 125 ? -3.627 9.056 21.171 1.00 88.44 125 ILE A CA 1
ATOM 965 C C . ILE A 1 125 ? -2.192 9.533 20.875 1.00 88.44 125 ILE A C 1
ATOM 967 O O . ILE A 1 125 ? -1.939 9.874 19.717 1.00 88.44 125 ILE A O 1
ATOM 971 N N . PRO A 1 126 ? -1.234 9.544 21.832 1.00 91.12 126 PRO A N 1
ATOM 972 C CA . PRO A 1 126 ? 0.104 10.060 21.541 1.00 91.12 126 PRO A CA 1
ATOM 973 C C . PRO A 1 126 ? 0.826 9.247 20.458 1.00 91.12 126 PRO A C 1
ATOM 975 O O . PRO A 1 126 ? 1.507 9.820 19.614 1.00 91.12 126 PRO A O 1
ATOM 978 N N . TRP A 1 127 ? 0.636 7.927 20.431 1.00 91.50 127 TRP A N 1
ATOM 979 C CA . TRP A 1 127 ? 1.294 7.035 19.477 1.00 91.50 127 TRP A CA 1
ATOM 980 C C . TRP A 1 127 ? 0.643 7.072 18.098 1.00 91.50 127 TRP A C 1
ATOM 982 O O . TRP A 1 127 ? 1.353 7.104 17.095 1.00 91.50 127 TRP A O 1
ATOM 992 N N . GLY A 1 128 ? -0.691 7.109 18.039 1.00 89.81 128 GLY A N 1
ATOM 993 C CA . GLY A 1 128 ? -1.422 7.240 16.777 1.00 89.81 128 GLY A CA 1
ATOM 994 C C . GLY A 1 128 ? -1.119 8.567 16.080 1.00 89.81 128 GLY A C 1
ATOM 995 O O . GLY A 1 128 ? -0.817 8.587 14.885 1.00 89.81 128 GLY A O 1
ATOM 996 N N . PHE A 1 129 ? -1.118 9.665 16.843 1.00 90.44 129 PHE A N 1
ATOM 997 C CA . PHE A 1 129 ? -0.760 10.987 16.333 1.00 90.44 129 PHE A CA 1
ATOM 998 C C . PHE A 1 129 ? 0.697 11.039 15.868 1.00 90.44 129 PHE A C 1
ATOM 1000 O O . PHE A 1 129 ? 0.962 11.478 14.750 1.00 90.44 129 PHE A O 1
ATOM 1007 N N . LEU A 1 130 ? 1.635 10.534 16.680 1.00 92.88 130 LEU A N 1
ATOM 1008 C CA . LEU A 1 130 ? 3.051 10.501 16.315 1.00 92.88 130 LEU A CA 1
ATOM 1009 C C . LEU A 1 130 ? 3.281 9.695 15.031 1.00 92.88 130 LEU A C 1
ATOM 1011 O O . LEU A 1 130 ? 3.943 10.189 14.126 1.00 92.88 130 LEU A O 1
ATOM 1015 N N . ALA A 1 131 ? 2.686 8.505 14.908 1.00 89.31 131 ALA A N 1
ATOM 1016 C CA . ALA A 1 131 ? 2.814 7.673 13.712 1.00 89.31 131 ALA A CA 1
ATOM 1017 C C . ALA A 1 131 ? 2.270 8.371 12.454 1.00 89.31 131 ALA A C 1
ATOM 1019 O O . ALA A 1 131 ? 2.921 8.354 11.406 1.00 89.31 131 ALA A O 1
ATOM 1020 N N . PHE A 1 132 ? 1.113 9.030 12.561 1.00 90.38 132 PHE A N 1
ATOM 1021 C CA . PHE A 1 132 ? 0.517 9.779 11.455 1.00 90.38 132 PHE A CA 1
ATOM 1022 C C . PHE A 1 132 ? 1.372 10.982 11.032 1.00 90.38 132 PHE A C 1
ATOM 1024 O O . PHE A 1 132 ? 1.624 11.178 9.838 1.00 90.38 132 PHE A O 1
ATOM 1031 N N . VAL A 1 133 ? 1.854 11.771 11.997 1.00 92.12 133 VAL A N 1
ATOM 1032 C CA . VAL A 1 133 ? 2.720 12.927 11.729 1.00 92.12 133 VAL A CA 1
ATOM 1033 C C . VAL A 1 133 ? 4.047 12.469 11.130 1.00 92.12 133 VAL A C 1
ATOM 1035 O O . VAL A 1 133 ? 4.469 13.016 10.114 1.00 92.12 133 VAL A O 1
ATOM 1038 N N . SER A 1 134 ? 4.679 11.434 11.690 1.00 90.69 134 SER A N 1
ATOM 1039 C CA . SER A 1 134 ? 5.921 10.872 11.153 1.00 90.69 134 SER A CA 1
ATOM 1040 C C . SER A 1 134 ? 5.753 10.365 9.723 1.00 90.69 134 SER A C 1
ATOM 1042 O O . SER A 1 134 ? 6.615 10.642 8.892 1.00 90.69 134 SER A O 1
ATOM 1044 N N . LEU A 1 135 ? 4.646 9.682 9.409 1.00 90.31 135 LEU A N 1
ATOM 1045 C CA . LEU A 1 135 ? 4.351 9.239 8.044 1.00 90.31 135 LEU A CA 1
ATOM 1046 C C . LEU A 1 135 ? 4.195 10.435 7.094 1.00 90.31 135 LEU A C 1
ATOM 1048 O O . LEU A 1 135 ? 4.815 10.460 6.032 1.00 90.31 135 LEU A O 1
ATOM 1052 N N . SER A 1 136 ? 3.415 11.440 7.499 1.00 87.62 136 SER A N 1
ATOM 1053 C CA . SER A 1 136 ? 3.148 12.635 6.689 1.00 87.62 136 SER A CA 1
ATOM 1054 C C . SER A 1 136 ? 4.430 13.421 6.397 1.00 87.62 136 SER A C 1
ATOM 1056 O O . SER A 1 136 ? 4.710 13.752 5.246 1.00 87.62 136 SER A O 1
ATOM 1058 N N . VAL A 1 137 ? 5.257 13.662 7.421 1.00 89.31 137 VAL A N 1
ATOM 1059 C CA . VAL A 1 137 ? 6.552 14.346 7.277 1.00 89.31 137 VAL A CA 1
ATOM 1060 C C . VAL A 1 137 ? 7.500 13.534 6.396 1.00 89.31 137 VAL A C 1
ATOM 1062 O O . VAL A 1 137 ? 8.121 14.088 5.491 1.00 89.31 137 VAL A O 1
ATOM 1065 N N . ALA A 1 138 ? 7.593 12.221 6.619 1.00 85.94 138 ALA A N 1
ATOM 1066 C CA . ALA A 1 138 ? 8.483 11.356 5.852 1.00 85.94 138 ALA A CA 1
ATOM 1067 C C . ALA A 1 138 ? 8.126 11.312 4.356 1.00 85.94 138 ALA A C 1
ATOM 1069 O O . ALA A 1 138 ? 9.036 11.241 3.532 1.00 85.94 138 ALA A O 1
ATOM 1070 N N . MET A 1 139 ? 6.838 11.388 4.004 1.00 82.06 139 MET A N 1
ATOM 1071 C CA . MET A 1 139 ? 6.398 11.460 2.606 1.00 82.06 139 MET A CA 1
ATOM 1072 C C . MET A 1 139 ? 6.646 12.836 1.972 1.00 82.06 139 MET A C 1
ATOM 1074 O O . MET A 1 139 ? 7.050 12.905 0.812 1.00 82.06 139 MET A O 1
ATOM 1078 N N . LEU A 1 140 ? 6.460 13.929 2.719 1.00 82.06 140 LEU A N 1
ATOM 1079 C CA . LEU A 1 140 ? 6.669 15.291 2.208 1.00 82.06 140 LEU A CA 1
ATOM 1080 C C . LEU A 1 140 ? 8.149 15.611 1.953 1.00 82.06 140 LEU A C 1
ATOM 1082 O O . LEU A 1 140 ? 8.492 16.115 0.887 1.00 82.06 140 LEU A O 1
ATOM 1086 N N . VAL A 1 141 ? 9.035 15.283 2.901 1.00 77.50 141 VAL A N 1
ATOM 1087 C CA . VAL A 1 141 ? 10.474 15.621 2.825 1.00 77.50 141 VAL A CA 1
ATOM 1088 C C . VAL A 1 141 ? 11.151 14.996 1.605 1.00 77.50 141 VAL A C 1
ATOM 1090 O O . VAL A 1 141 ? 12.096 15.557 1.050 1.00 77.50 141 VAL A O 1
ATOM 1093 N N . VAL A 1 142 ? 10.694 13.819 1.186 1.00 67.88 142 VAL A N 1
ATOM 1094 C CA . VAL A 1 142 ? 11.332 13.080 0.098 1.00 67.88 142 VAL A CA 1
ATOM 1095 C C . VAL A 1 142 ? 10.690 13.366 -1.264 1.00 67.88 142 VAL A C 1
ATOM 1097 O O . VAL A 1 142 ? 11.396 13.337 -2.277 1.00 67.88 142 VAL A O 1
ATOM 1100 N N . GLY A 1 143 ? 9.406 13.747 -1.304 1.00 60.12 143 GLY A N 1
ATOM 1101 C CA . GLY A 1 143 ? 8.777 14.283 -2.517 1.00 60.12 143 GLY A CA 1
ATOM 1102 C C . GLY A 1 143 ? 9.536 15.491 -3.077 1.00 60.12 143 GLY A C 1
ATOM 1103 O O . GLY A 1 143 ? 9.783 15.561 -4.280 1.00 60.12 143 GLY A O 1
ATOM 1104 N N . ASP A 1 144 ? 10.017 16.364 -2.191 1.00 59.97 144 ASP A N 1
ATOM 1105 C CA . ASP A 1 144 ? 10.789 17.560 -2.551 1.00 59.97 144 ASP A CA 1
ATOM 1106 C C . ASP A 1 144 ? 12.167 17.212 -3.153 1.00 59.97 144 ASP A C 1
ATOM 1108 O O . ASP A 1 144 ? 12.618 17.799 -4.136 1.00 59.97 144 ASP A O 1
ATOM 1112 N N . ARG A 1 145 ? 12.821 16.166 -2.629 1.00 59.56 145 ARG A N 1
ATOM 1113 C CA . ARG A 1 145 ? 14.125 15.695 -3.132 1.00 59.56 145 ARG A CA 1
ATOM 1114 C C . ARG A 1 145 ? 14.031 14.937 -4.454 1.00 59.56 145 ARG A C 1
ATOM 1116 O O . ARG A 1 145 ? 14.969 14.982 -5.242 1.00 59.56 145 ARG A O 1
ATOM 1123 N N . SER A 1 146 ? 12.923 14.238 -4.692 1.00 54.47 146 SER A N 1
ATOM 1124 C CA . SER A 1 146 ? 12.726 13.428 -5.904 1.00 54.47 146 SER A CA 1
ATOM 1125 C C . SER A 1 146 ? 12.278 14.274 -7.099 1.00 54.47 146 SER A C 1
ATOM 1127 O O . SER A 1 146 ? 12.592 13.946 -8.239 1.00 54.47 146 SER A O 1
ATOM 1129 N N . ALA A 1 147 ? 11.593 15.398 -6.859 1.00 53.91 147 ALA A N 1
ATOM 1130 C CA . ALA A 1 147 ? 11.280 16.369 -7.908 1.00 53.91 147 ALA A CA 1
ATOM 1131 C C . ALA A 1 147 ? 12.551 16.978 -8.533 1.00 53.91 147 ALA A C 1
ATOM 1133 O O . ALA A 1 147 ? 12.577 17.263 -9.729 1.00 53.91 147 ALA A O 1
ATOM 1134 N N . ALA A 1 148 ? 13.626 17.111 -7.748 1.00 53.75 148 ALA A N 1
ATOM 1135 C CA . ALA A 1 148 ? 14.889 17.695 -8.196 1.00 53.75 148 ALA A CA 1
ATOM 1136 C C . ALA A 1 148 ? 15.659 16.830 -9.215 1.00 53.75 148 ALA A C 1
ATOM 1138 O O . ALA A 1 148 ? 16.468 17.361 -9.970 1.00 53.75 148 ALA A O 1
ATOM 1139 N N . THR A 1 149 ? 15.422 15.515 -9.273 1.00 55.41 149 THR A N 1
ATOM 1140 C CA . THR A 1 149 ? 16.132 14.600 -10.189 1.00 55.41 149 THR A CA 1
ATOM 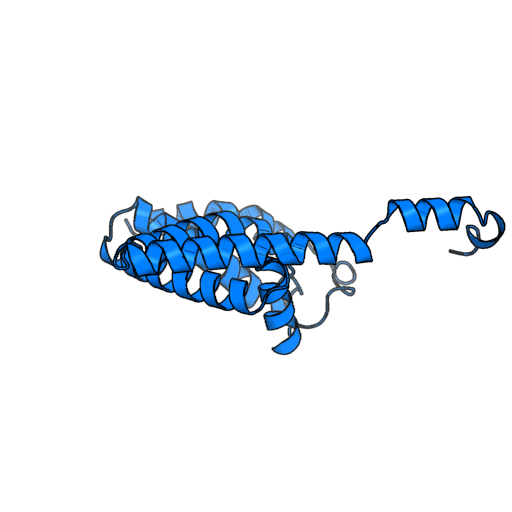1141 C C . THR A 1 149 ? 15.395 14.339 -11.505 1.00 55.41 149 THR A C 1
ATOM 1143 O O . THR A 1 149 ? 15.957 13.708 -12.397 1.00 55.41 149 THR A O 1
ATOM 1146 N N . GLY A 1 150 ? 14.160 14.829 -11.653 1.00 54.25 150 GLY A N 1
ATOM 1147 C CA . GLY A 1 150 ? 13.273 14.518 -12.777 1.00 54.25 150 GLY A CA 1
ATOM 1148 C C . GLY A 1 150 ? 12.674 15.741 -13.465 1.00 54.25 150 GLY A C 1
ATOM 1149 O O . GLY A 1 150 ? 11.549 15.657 -13.963 1.00 54.25 150 GLY A O 1
ATOM 1150 N N . ASP A 1 151 ? 13.374 16.880 -13.483 1.00 67.31 151 ASP A N 1
ATOM 1151 C CA . ASP A 1 151 ? 12.880 18.061 -14.192 1.00 67.31 151 ASP A CA 1
ATOM 1152 C C . ASP A 1 151 ? 12.979 17.866 -15.713 1.00 67.31 151 ASP A C 1
ATOM 1154 O O . ASP A 1 151 ? 13.934 18.272 -16.378 1.00 67.31 151 ASP A O 1
ATOM 1158 N N . TRP A 1 152 ? 11.955 17.237 -16.285 1.00 67.00 152 TRP A N 1
ATOM 1159 C CA . TRP A 1 152 ? 11.799 17.062 -17.727 1.00 67.00 152 TRP A CA 1
ATOM 1160 C C . TRP A 1 152 ? 11.811 18.400 -18.474 1.00 67.00 152 TRP A C 1
ATOM 1162 O O . TRP A 1 152 ? 12.176 18.425 -19.651 1.00 67.00 152 TRP A O 1
ATOM 1172 N N . ARG A 1 153 ? 11.464 19.519 -17.816 1.00 67.19 153 ARG A N 1
ATOM 1173 C CA . ARG A 1 153 ? 11.563 20.848 -18.429 1.00 67.19 153 ARG A CA 1
ATOM 1174 C C . ARG A 1 153 ? 13.015 21.241 -18.620 1.00 67.19 153 ARG A C 1
ATOM 1176 O O . ARG A 1 153 ? 13.342 21.712 -19.703 1.00 67.19 153 ARG A O 1
ATOM 1183 N N . SER A 1 154 ? 13.883 20.971 -17.646 1.00 71.19 154 SER A N 1
ATOM 1184 C CA . SER A 1 154 ? 15.326 21.197 -17.787 1.00 71.19 154 SER A CA 1
ATOM 1185 C C . SER A 1 154 ? 15.936 20.349 -18.915 1.00 71.19 154 SER A C 1
ATOM 1187 O O . SER A 1 154 ? 16.709 20.864 -19.719 1.00 71.19 154 SER A O 1
ATOM 1189 N N . ILE A 1 155 ? 15.509 19.087 -19.062 1.00 73.50 155 ILE A N 1
ATOM 1190 C CA . ILE A 1 155 ? 15.946 18.198 -20.155 1.00 73.50 155 ILE A CA 1
ATOM 1191 C C . ILE A 1 155 ? 15.436 18.708 -21.508 1.00 73.50 155 ILE A C 1
ATOM 1193 O O . ILE A 1 155 ? 16.192 18.766 -22.474 1.00 73.50 155 ILE A O 1
ATOM 1197 N N . THR A 1 156 ? 14.173 19.130 -21.583 1.00 78.06 156 THR A N 1
ATOM 1198 C CA . THR A 1 156 ? 13.591 19.683 -22.817 1.00 78.06 156 THR A CA 1
ATOM 1199 C C . THR A 1 156 ? 14.287 20.989 -23.202 1.00 78.06 156 THR A C 1
ATOM 1201 O O . THR A 1 156 ? 14.639 21.177 -24.360 1.00 78.06 156 THR A O 1
ATOM 1204 N N . GLN A 1 157 ? 14.568 21.865 -22.235 1.00 80.50 157 GLN A N 1
ATOM 1205 C CA . GLN A 1 157 ? 15.328 23.100 -22.449 1.00 80.50 157 GLN A CA 1
ATOM 1206 C C . GLN A 1 157 ? 16.770 22.822 -22.890 1.00 80.50 157 GLN A C 1
ATOM 1208 O O . GLN A 1 157 ? 17.289 23.516 -23.765 1.00 80.50 157 GLN A O 1
ATOM 1213 N N . TYR A 1 158 ? 17.407 21.786 -22.347 1.00 77.75 158 TYR A N 1
ATOM 1214 C CA . TYR A 1 158 ? 18.734 21.353 -22.772 1.00 77.75 158 TYR A CA 1
ATOM 1215 C C . TYR A 1 158 ? 18.727 20.850 -24.224 1.00 77.75 158 TYR A C 1
ATOM 1217 O O . TYR A 1 158 ? 19.503 21.331 -25.044 1.00 77.75 158 TYR A O 1
ATOM 1225 N N . LEU A 1 159 ? 17.794 19.967 -24.584 1.00 80.81 159 LEU A N 1
ATOM 1226 C CA . LEU A 1 159 ? 17.676 19.443 -25.950 1.00 80.81 159 LEU A CA 1
ATOM 1227 C C . LEU A 1 159 ? 17.299 20.539 -26.959 1.00 80.81 159 LEU A C 1
ATOM 1229 O O . LEU A 1 159 ? 17.856 20.590 -28.053 1.00 80.81 159 LEU A O 1
ATOM 1233 N N . CYS A 1 160 ? 16.416 21.467 -26.581 1.00 82.25 160 CYS A N 1
ATOM 1234 C CA . CYS A 1 160 ? 16.069 22.621 -27.413 1.00 82.25 160 CYS A CA 1
ATOM 1235 C C . CYS A 1 160 ? 17.216 23.636 -27.545 1.00 82.25 160 CYS A C 1
ATOM 1237 O O . CYS A 1 160 ? 17.266 24.353 -28.542 1.00 82.25 160 CYS A O 1
ATOM 1239 N N . SER A 1 161 ? 18.139 23.703 -26.579 1.00 82.12 161 SER A N 1
ATOM 1240 C CA . SER A 1 161 ? 19.331 24.560 -26.670 1.00 82.12 161 SER A CA 1
ATOM 1241 C C . SER A 1 161 ? 20.488 23.917 -27.449 1.00 82.12 161 SER A C 1
ATOM 1243 O O . SER A 1 161 ? 21.416 24.626 -27.837 1.00 82.12 161 SER A O 1
ATOM 1245 N N . GLN A 1 162 ? 20.408 22.615 -27.765 1.00 80.06 162 GLN A N 1
ATOM 1246 C CA . GLN A 1 162 ? 21.359 21.891 -28.622 1.00 80.06 162 GLN A CA 1
ATOM 1247 C C . GLN A 1 162 ? 20.692 21.296 -29.883 1.00 80.06 162 GLN A C 1
ATOM 1249 O O . GLN A 1 162 ? 20.585 20.075 -30.027 1.00 80.06 162 GLN A O 1
ATOM 1254 N N . PRO A 1 163 ? 20.293 22.133 -30.861 1.00 61.91 163 PRO A N 1
ATOM 1255 C CA . PRO A 1 163 ? 19.517 21.703 -32.031 1.00 61.91 163 PRO A CA 1
ATOM 1256 C C . PRO A 1 163 ? 20.223 20.682 -32.943 1.00 61.91 163 PRO A C 1
ATOM 1258 O O . PRO A 1 163 ? 19.560 20.005 -33.723 1.00 61.91 163 PRO A O 1
ATOM 1261 N N . GLN A 1 164 ? 21.549 20.527 -32.853 1.00 60.31 164 GLN A N 1
ATOM 1262 C CA . GLN A 1 164 ? 22.311 19.586 -33.686 1.00 60.31 164 GLN A CA 1
ATOM 1263 C C . GLN A 1 164 ? 22.256 18.122 -33.208 1.00 60.31 164 GLN A C 1
ATOM 1265 O O . GLN A 1 164 ? 22.539 17.232 -34.003 1.00 60.31 164 GLN A O 1
ATOM 1270 N N . GLN A 1 165 ? 21.871 17.843 -31.955 1.00 56.94 165 GLN A N 1
ATOM 1271 C CA . GLN A 1 165 ? 21.792 16.467 -31.426 1.00 56.94 165 GLN A CA 1
ATOM 1272 C C . GLN A 1 165 ? 20.385 15.848 -31.512 1.00 56.94 165 GLN A C 1
ATOM 1274 O O . GLN A 1 165 ? 20.231 14.641 -31.344 1.00 56.94 165 GLN A O 1
ATOM 1279 N N . ALA A 1 166 ? 19.358 16.646 -31.820 1.00 54.72 166 ALA A N 1
ATOM 1280 C CA . ALA A 1 166 ? 17.959 16.208 -31.828 1.00 54.72 166 ALA A CA 1
ATOM 1281 C C . ALA A 1 166 ? 17.559 15.330 -33.036 1.00 54.72 166 ALA A C 1
ATOM 1283 O O . ALA A 1 166 ? 16.443 14.825 -33.066 1.00 54.72 166 ALA A O 1
ATOM 1284 N N . VAL A 1 167 ? 18.439 15.147 -34.029 1.00 55.62 167 VAL A N 1
ATOM 1285 C CA . VAL A 1 167 ? 18.137 14.433 -35.292 1.00 55.62 167 VAL A CA 1
ATOM 1286 C C . VAL A 1 167 ? 18.724 13.008 -35.324 1.00 55.62 167 VAL A C 1
ATOM 1288 O O . VAL A 1 167 ? 18.596 12.307 -36.320 1.00 55.62 167 VAL A O 1
ATOM 1291 N N . ALA A 1 168 ? 19.384 12.562 -34.249 1.00 50.66 168 ALA A N 1
ATOM 1292 C CA . ALA A 1 168 ? 20.087 11.274 -34.206 1.00 50.66 168 ALA A CA 1
ATOM 1293 C C . ALA A 1 168 ? 19.335 10.144 -33.467 1.00 50.66 168 ALA A C 1
ATOM 1295 O O . ALA A 1 168 ? 19.923 9.083 -33.256 1.00 50.66 168 ALA A O 1
ATOM 1296 N N . PHE A 1 169 ? 18.070 10.352 -33.084 1.00 45.72 169 PHE A N 1
ATOM 1297 C CA . PHE A 1 169 ? 17.227 9.357 -32.407 1.00 45.72 169 PHE A CA 1
ATOM 1298 C C . PHE A 1 169 ? 15.974 9.026 -33.216 1.00 45.72 169 PHE A C 1
ATOM 1300 O O . PHE A 1 169 ? 15.341 9.977 -33.726 1.00 45.72 169 PHE A O 1
#

Secondary structure (DSSP, 8-state):
-HHHHHHHHTGGGHHHHHHHHHPPTTTTTTSPP--HHHHHHHHHHHTTT-HHHHHHHHHHHHHHHHHHHHH--HHHHHHHHHHHHHHHHHHHHTTTS---SHHHHGGGHHHHHHHHHHHHHTS-HHHHHHHHHHHHHHHHHHHHHHHTT--HHHHHHHHHH-TTTTT--

Sequence (169 aa):
FFRKIVAIGSIGLIPLLVFALRTRGGQLDWVPKLTRHYLLEIFVQIAGYSPIALALLCTGSALGCLTLWRRGDVLARLLVLETVVPILVLLACSPIHPLFVPRFLIFAIPFLSITAIVGFANLPIPWGFLAFVSLSVAMLVVGDRSAATGDWRSITQYLCSQPQQAVAF

Radius of gyration: 19.6 Å; chains: 1; bounding box: 45×39×58 Å

Foldseek 3Di:
DVVVLLVVLCPVCVVVVVCLVPDDPPPQPVQDQDDPVVLVVLLCVLLLVFPLLSVLLVQLLVQLLVVLVVVVDSVSVSLNCQLPVQQVVQVVSCNVGVRPHNVSCPSNSVSSVVSSLSRLVPDPPVRSVVSVVSNVVRNVVSNVVVCVVDPVVVVVVVCVVVVVVPPPD